Protein AF-A0A934RVE9-F1 (afdb_monomer)

pLDDT: mean 89.15, std 4.93, range [58.66, 94.56]

Solvent-accessible surface area (backbone atoms only — not comparable to full-atom values): 4702 Å² total; per-residue (Å²): 108,47,80,40,66,27,25,45,98,88,65,51,76,42,62,28,43,64,31,55,68,55,91,93,52,82,84,76,59,93,90,59,47,64,43,67,52,56,80,31,21,41,84,90,63,50,32,50,38,76,46,39,63,75,46,77,46,83,92,66,59,78,86,72,44,36,54,86,76,60,53,57,64,83,128

Foldseek 3Di:
DAWDWFQEPVRDTATQGDEDDDPVADDDDVVWAWDWDADAAAPVRNHGHPIDTDYTDPPDDSVVRYSVVGHHDDD

Radius of gyration: 12.01 Å; Cα contacts (8 Å, |Δi|>4): 132; chains: 1; bounding box: 29×24×31 Å

Organism: NCBI:txid454146

Structure (mmCIF, N/CA/C/O backbone):
data_AF-A0A934RVE9-F1
#
_entry.id   AF-A0A934RVE9-F1
#
loop_
_atom_site.group_PDB
_atom_site.id
_atom_site.type_symbol
_atom_site.label_atom_id
_atom_site.label_alt_id
_atom_site.label_comp_id
_atom_site.label_asym_id
_atom_site.label_entity_id
_atom_site.label_seq_id
_atom_site.pdbx_PDB_ins_code
_atom_site.Cartn_x
_atom_site.Cartn_y
_atom_site.Cartn_z
_atom_site.occupan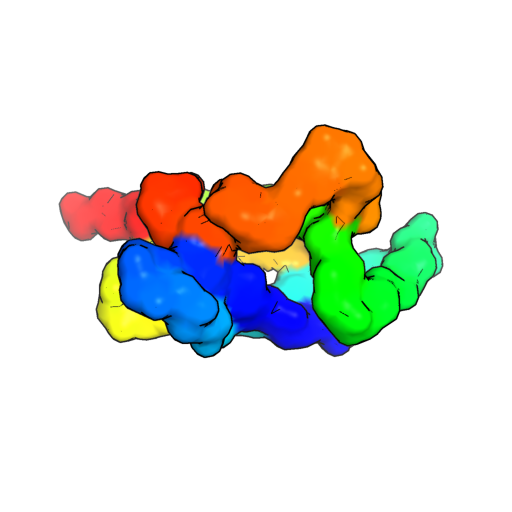cy
_atom_site.B_iso_or_equiv
_atom_site.auth_seq_id
_atom_site.auth_comp_id
_atom_site.auth_asym_id
_atom_site.auth_atom_id
_atom_site.pdbx_PDB_model_num
ATOM 1 N N . SER A 1 1 ? -0.005 5.412 -11.116 1.00 85.25 1 SER A N 1
ATOM 2 C CA . SER A 1 1 ? -0.435 4.812 -9.837 1.00 85.25 1 SER A CA 1
ATOM 3 C C . SER A 1 1 ? -1.266 3.578 -10.132 1.00 85.25 1 SER A C 1
ATOM 5 O O . SER A 1 1 ? -1.788 3.457 -11.235 1.00 85.25 1 SER A O 1
ATOM 7 N N . VAL A 1 2 ? -1.369 2.658 -9.178 1.00 91.69 2 VAL A N 1
ATOM 8 C CA . VAL A 1 2 ? -2.212 1.456 -9.273 1.00 91.69 2 VAL A CA 1
ATOM 9 C C . VAL A 1 2 ? -3.193 1.434 -8.106 1.00 91.69 2 VAL A C 1
ATOM 11 O O . VAL A 1 2 ? -2.898 1.985 -7.043 1.00 91.69 2 VAL A O 1
ATOM 14 N N . ARG A 1 3 ? -4.376 0.844 -8.309 1.00 93.00 3 ARG A N 1
ATOM 15 C CA . ARG A 1 3 ? -5.355 0.648 -7.231 1.00 93.00 3 ARG A CA 1
ATOM 16 C C . ARG A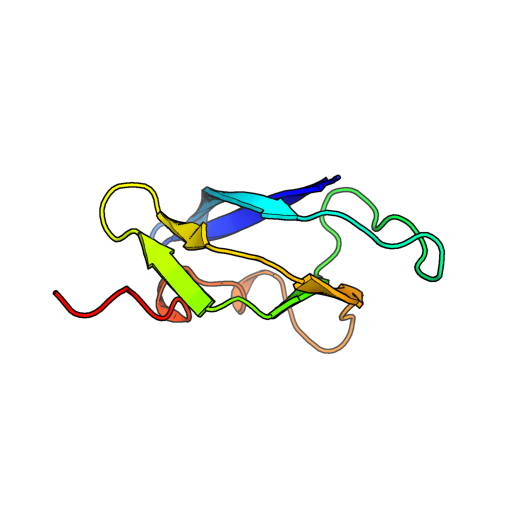 1 3 ? -4.972 -0.570 -6.402 1.00 93.00 3 ARG A C 1
ATOM 18 O O . ARG A 1 3 ? -4.585 -1.591 -6.960 1.00 93.00 3 ARG A O 1
ATOM 25 N N . LEU A 1 4 ? -5.095 -0.433 -5.089 1.00 92.50 4 LEU A N 1
ATOM 26 C CA . LEU A 1 4 ? -4.850 -1.494 -4.125 1.00 92.50 4 LEU A CA 1
ATOM 27 C C . LEU A 1 4 ? -6.176 -2.097 -3.671 1.00 92.50 4 LEU A C 1
ATOM 29 O O . LEU A 1 4 ? -7.168 -1.382 -3.506 1.00 92.50 4 LEU A O 1
ATOM 33 N N . GLY A 1 5 ? -6.171 -3.407 -3.453 1.00 92.31 5 GLY A N 1
ATOM 34 C CA . GLY A 1 5 ? -7.293 -4.124 -2.869 1.00 92.31 5 GLY A CA 1
ATOM 35 C C . GLY A 1 5 ? -6.818 -5.221 -1.925 1.00 92.31 5 GLY A C 1
ATOM 36 O O . GLY A 1 5 ? -5.767 -5.816 -2.153 1.00 92.31 5 GLY A O 1
ATOM 37 N N . LEU A 1 6 ? -7.583 -5.465 -0.864 1.00 90.81 6 LEU A N 1
ATOM 38 C CA . LEU A 1 6 ? -7.371 -6.558 0.088 1.00 90.81 6 LEU A CA 1
ATOM 39 C C . LEU A 1 6 ? -8.659 -7.360 0.246 1.00 90.81 6 LEU A C 1
ATOM 41 O O . LEU A 1 6 ? -9.747 -6.792 0.200 1.00 90.81 6 LEU A O 1
ATOM 45 N N . HIS A 1 7 ? -8.544 -8.663 0.474 1.00 90.69 7 HIS A N 1
ATOM 46 C CA . HIS A 1 7 ? -9.703 -9.510 0.734 1.00 90.69 7 HIS A CA 1
ATOM 47 C C . HIS A 1 7 ? -10.198 -9.321 2.174 1.00 90.69 7 HIS A C 1
ATOM 49 O O . HIS A 1 7 ? -9.408 -9.330 3.125 1.00 90.69 7 HIS A O 1
ATOM 55 N N . ASN A 1 8 ? -11.506 -9.139 2.346 1.00 88.88 8 ASN A N 1
ATOM 56 C CA . ASN A 1 8 ? -12.146 -9.184 3.662 1.00 88.88 8 ASN A CA 1
ATOM 57 C C . ASN A 1 8 ? -12.352 -10.646 4.123 1.00 88.88 8 ASN A C 1
ATOM 59 O O . ASN A 1 8 ? -12.000 -11.596 3.422 1.00 88.88 8 ASN A O 1
ATOM 63 N N . GLU A 1 9 ? -12.948 -10.842 5.301 1.00 84.69 9 GLU A N 1
ATOM 64 C CA . GLU A 1 9 ? -13.254 -12.184 5.829 1.00 84.69 9 GLU A CA 1
ATOM 65 C C . GLU A 1 9 ? -14.284 -12.965 4.993 1.00 84.69 9 GLU A C 1
ATOM 67 O O . GLU A 1 9 ? -14.325 -14.190 5.069 1.00 84.69 9 GLU A O 1
ATOM 72 N N . GLN A 1 10 ? -15.088 -12.277 4.178 1.00 83.88 10 GLN A N 1
ATOM 73 C CA . GLN A 1 10 ? -16.080 -12.876 3.278 1.00 83.88 10 GLN A CA 1
ATOM 74 C C . GLN A 1 10 ? -15.486 -13.261 1.910 1.00 83.88 10 GLN A C 1
ATOM 76 O O . GLN A 1 10 ? -16.141 -13.949 1.131 1.00 83.88 10 GLN A O 1
ATOM 81 N N . GLY A 1 11 ? -14.234 -12.877 1.632 1.00 83.81 11 GLY A N 1
ATOM 82 C CA . GLY A 1 11 ? -13.565 -13.098 0.349 1.00 83.81 11 GLY A CA 1
ATOM 83 C C . GLY A 1 11 ? -13.789 -11.987 -0.681 1.00 83.81 11 GLY A C 1
ATOM 84 O O . GLY A 1 11 ? -13.271 -12.082 -1.791 1.00 83.81 11 GLY A O 1
ATOM 85 N N . ASP A 1 12 ? -14.501 -10.914 -0.330 1.00 88.19 12 ASP A N 1
ATOM 86 C CA . ASP A 1 12 ? -14.683 -9.755 -1.200 1.00 88.19 12 ASP A CA 1
ATOM 87 C C . ASP A 1 12 ? -13.440 -8.868 -1.219 1.00 88.19 12 ASP A C 1
ATOM 89 O O . ASP A 1 12 ? -12.827 -8.577 -0.185 1.00 88.19 12 ASP A O 1
ATOM 93 N N . LEU A 1 13 ? -13.108 -8.369 -2.408 1.00 88.06 13 LEU A N 1
ATOM 94 C CA . LEU A 1 13 ? -12.007 -7.438 -2.604 1.00 88.06 13 LEU A CA 1
ATOM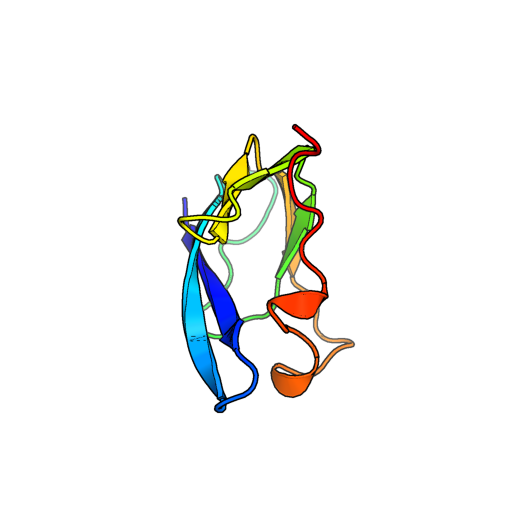 95 C C . LEU A 1 13 ? -12.424 -6.019 -2.187 1.00 88.06 13 LEU A C 1
ATOM 97 O O . LEU A 1 13 ? -13.197 -5.349 -2.871 1.00 88.06 13 LEU A O 1
ATOM 101 N N . GLN A 1 14 ? -11.871 -5.541 -1.077 1.00 90.94 14 GLN A N 1
ATOM 102 C CA . GLN A 1 14 ? -12.048 -4.183 -0.572 1.00 90.94 14 GLN A CA 1
ATOM 103 C C . GLN A 1 14 ? -10.960 -3.264 -1.119 1.00 90.94 14 GLN A C 1
ATOM 105 O O . GLN A 1 14 ? -9.773 -3.566 -1.014 1.00 90.94 14 GLN A O 1
ATOM 110 N N . SER A 1 15 ? -11.354 -2.121 -1.682 1.00 91.06 15 SER A N 1
ATOM 111 C CA . SER A 1 15 ? -10.417 -1.117 -2.194 1.00 91.06 15 SER A CA 1
ATOM 112 C C . SER A 1 15 ? -9.708 -0.403 -1.041 1.00 91.06 15 SER A C 1
ATOM 114 O O . SER A 1 15 ? -10.352 0.287 -0.259 1.00 91.06 15 SER A O 1
ATOM 116 N N . THR A 1 16 ? -8.379 -0.490 -0.982 1.00 91.62 16 THR A N 1
ATOM 117 C CA . THR A 1 16 ? -7.554 0.097 0.093 1.00 91.62 16 THR A CA 1
ATOM 118 C C . THR A 1 16 ? -6.793 1.351 -0.338 1.00 91.62 16 THR A C 1
ATOM 120 O O . THR A 1 16 ? -5.888 1.822 0.349 1.00 91.62 16 THR A O 1
ATOM 123 N N . GLY A 1 17 ? -7.176 1.939 -1.473 1.00 91.50 17 GLY A N 1
ATOM 124 C CA . GLY A 1 17 ? -6.615 3.185 -1.988 1.00 91.50 17 GLY A CA 1
ATOM 125 C C . GLY A 1 17 ? -5.773 2.973 -3.240 1.00 91.50 17 GLY A C 1
ATOM 126 O O . GLY A 1 17 ? -6.013 2.064 -4.035 1.00 91.50 17 GLY A O 1
ATOM 127 N N . ASN A 1 18 ? -4.806 3.858 -3.461 1.00 93.69 18 ASN A N 1
ATOM 128 C CA . ASN A 1 18 ? -3.895 3.770 -4.593 1.00 93.69 18 ASN A CA 1
ATOM 129 C C . ASN A 1 18 ? -2.460 4.031 -4.146 1.00 93.69 18 ASN A C 1
ATOM 131 O O . ASN A 1 18 ? -2.224 4.775 -3.198 1.00 93.69 18 ASN A O 1
ATOM 135 N N . VAL A 1 19 ? -1.514 3.421 -4.850 1.00 94.06 19 VAL A N 1
ATOM 136 C CA . VAL A 1 19 ? -0.086 3.642 -4.635 1.00 94.06 19 VAL A CA 1
ATOM 137 C C . VAL A 1 19 ? 0.565 4.138 -5.914 1.00 94.06 19 VAL A C 1
ATOM 139 O O . VAL A 1 19 ? 0.216 3.735 -7.031 1.00 94.06 19 VAL A O 1
ATOM 142 N N . THR A 1 20 ? 1.521 5.045 -5.760 1.00 93.31 20 THR A N 1
ATOM 143 C CA . THR A 1 20 ? 2.358 5.506 -6.863 1.00 93.31 20 THR A CA 1
ATOM 144 C C . THR A 1 20 ? 3.487 4.508 -7.079 1.00 93.31 20 THR A C 1
ATOM 146 O O . THR A 1 20 ? 4.261 4.238 -6.165 1.00 93.31 20 THR A O 1
ATOM 149 N N . VAL A 1 21 ? 3.575 3.964 -8.294 1.00 91.69 21 VAL A N 1
ATOM 150 C CA . VAL A 1 21 ? 4.681 3.093 -8.704 1.00 91.69 21 VAL A CA 1
ATOM 151 C C . VAL A 1 21 ? 5.827 3.995 -9.175 1.00 91.69 21 VAL A C 1
ATOM 153 O O . VAL A 1 21 ? 5.603 4.795 -10.089 1.00 91.69 21 VAL A O 1
ATOM 156 N N . PRO A 1 22 ? 7.011 3.946 -8.541 1.00 88.25 22 PRO A N 1
ATOM 157 C CA . PRO A 1 22 ? 8.168 4.723 -8.973 1.00 88.25 22 PRO A CA 1
ATOM 158 C C . PRO A 1 22 ? 8.713 4.190 -10.305 1.00 88.25 22 PRO A C 1
ATOM 160 O O . PRO A 1 22 ? 8.626 2.998 -10.574 1.00 88.25 22 PRO A O 1
ATOM 163 N N . THR A 1 23 ? 9.350 5.048 -11.106 1.00 87.44 23 THR A N 1
ATOM 164 C CA . THR A 1 23 ? 9.878 4.704 -12.445 1.00 87.44 23 THR A CA 1
ATOM 165 C C . THR A 1 23 ? 10.910 3.567 -12.444 1.00 87.44 23 THR A C 1
ATOM 167 O O . THR A 1 23 ? 11.107 2.920 -13.464 1.00 87.44 23 THR A O 1
ATOM 170 N N . ASN A 1 24 ? 11.556 3.301 -11.304 1.00 89.00 24 ASN A N 1
ATOM 171 C CA . ASN A 1 24 ? 12.515 2.201 -11.154 1.00 89.00 24 ASN A CA 1
ATOM 172 C C . ASN A 1 24 ? 11.860 0.816 -11.034 1.00 89.00 24 ASN A C 1
ATOM 174 O O . ASN A 1 24 ? 12.579 -0.178 -11.005 1.00 89.00 24 ASN A O 1
ATOM 178 N N . HIS A 1 25 ? 10.534 0.744 -10.905 1.00 84.81 25 HIS A N 1
ATOM 179 C CA . HIS A 1 25 ? 9.802 -0.513 -10.816 1.00 84.81 25 HIS A CA 1
ATOM 180 C C . HIS A 1 25 ? 8.894 -0.705 -12.023 1.00 84.81 25 HIS A C 1
ATOM 182 O O . HIS A 1 25 ? 8.281 0.239 -12.524 1.00 84.81 25 HIS A O 1
ATOM 188 N N . GLU A 1 26 ? 8.767 -1.958 -12.449 1.00 87.69 26 GLU A N 1
ATOM 189 C CA . GLU A 1 26 ? 7.774 -2.341 -13.442 1.00 87.69 26 GLU A CA 1
ATOM 190 C C . GLU A 1 26 ? 6.364 -2.186 -12.866 1.00 87.69 26 GLU A C 1
ATOM 192 O O . GLU A 1 26 ? 6.114 -2.424 -11.679 1.00 87.69 26 GLU A O 1
ATOM 197 N N . VAL A 1 27 ? 5.432 -1.755 -13.717 1.00 88.88 27 VAL A N 1
ATOM 198 C CA . VAL A 1 27 ? 4.029 -1.634 -13.324 1.00 88.88 27 VAL A CA 1
ATOM 199 C C . VAL A 1 27 ? 3.454 -3.048 -13.182 1.00 88.88 27 VAL A C 1
ATOM 201 O O . VAL A 1 27 ? 3.433 -3.783 -14.173 1.00 88.88 27 VAL A O 1
ATOM 204 N N . PRO A 1 28 ? 2.975 -3.435 -11.987 1.00 90.12 28 PRO A N 1
ATOM 205 C CA . PRO A 1 28 ? 2.446 -4.772 -11.745 1.00 90.12 28 PRO A CA 1
ATOM 206 C C . PRO A 1 28 ? 1.186 -5.015 -12.581 1.00 90.12 28 PRO A C 1
ATOM 208 O O . PRO A 1 28 ? 0.423 -4.087 -12.882 1.00 90.12 28 PRO A O 1
ATOM 211 N N . ARG A 1 29 ? 0.942 -6.276 -12.950 1.00 90.31 29 ARG A N 1
ATOM 212 C CA . ARG A 1 29 ? -0.277 -6.655 -13.676 1.00 90.31 29 ARG A CA 1
ATOM 213 C C . ARG A 1 29 ? -1.484 -6.642 -12.742 1.00 90.31 29 ARG A C 1
ATOM 215 O O . ARG A 1 29 ? -1.374 -6.729 -11.522 1.00 90.31 29 ARG A O 1
ATOM 222 N N . VAL A 1 30 ? -2.677 -6.547 -13.324 1.00 89.19 30 VAL A N 1
ATOM 223 C CA . VAL A 1 30 ? -3.918 -6.686 -12.552 1.00 89.19 30 VAL A CA 1
ATOM 224 C C . VAL A 1 30 ? -3.956 -8.082 -11.929 1.00 89.19 30 VAL A C 1
ATOM 226 O O . VAL A 1 30 ? -3.811 -9.074 -12.637 1.00 89.19 30 VAL A O 1
ATOM 229 N N . GLY A 1 31 ? -4.147 -8.140 -10.611 1.00 88.06 31 GLY A N 1
ATOM 230 C CA . GLY A 1 31 ? -4.127 -9.385 -9.838 1.00 88.06 31 GLY A CA 1
ATOM 231 C C . GLY A 1 31 ? -2.746 -9.786 -9.310 1.00 88.06 31 GLY A C 1
ATOM 232 O O . GLY A 1 31 ? -2.673 -10.711 -8.506 1.00 88.06 31 GLY A O 1
ATOM 233 N N . SER A 1 32 ? -1.674 -9.088 -9.700 1.00 90.69 32 SER A N 1
ATOM 234 C CA . SER A 1 32 ? -0.361 -9.260 -9.075 1.00 90.69 32 SER A CA 1
ATOM 235 C C . SER A 1 32 ? -0.390 -8.816 -7.615 1.00 90.69 32 SER A C 1
ATOM 237 O O . SER A 1 32 ? -1.017 -7.811 -7.263 1.00 90.69 32 SER A O 1
ATOM 239 N N . LEU A 1 33 ? 0.336 -9.542 -6.769 1.00 91.69 33 LEU A N 1
ATOM 240 C CA . LEU A 1 33 ? 0.513 -9.185 -5.368 1.00 91.69 33 LEU A CA 1
ATOM 241 C C . LEU A 1 33 ? 1.719 -8.276 -5.232 1.00 91.69 33 LEU A C 1
ATOM 243 O O . LEU A 1 33 ? 2.751 -8.490 -5.860 1.00 91.69 33 LEU A O 1
ATOM 247 N N . VAL A 1 34 ? 1.580 -7.236 -4.423 1.00 92.44 34 VAL A N 1
ATOM 248 C CA . VAL A 1 34 ? 2.585 -6.184 -4.315 1.00 92.44 34 VAL A CA 1
ATOM 249 C C . VAL A 1 34 ? 2.849 -5.860 -2.863 1.00 92.44 34 VAL A C 1
ATOM 251 O O . VAL A 1 34 ? 1.948 -5.895 -2.024 1.00 92.44 34 VAL A O 1
ATOM 254 N N . GLU A 1 35 ? 4.092 -5.518 -2.567 1.00 92.06 35 GLU A N 1
ATOM 255 C CA . GLU A 1 35 ? 4.486 -5.054 -1.254 1.00 92.06 35 GLU A CA 1
ATOM 256 C C . GLU A 1 35 ? 4.387 -3.532 -1.189 1.00 92.06 35 GLU A C 1
ATOM 258 O O . GLU A 1 35 ? 4.948 -2.802 -2.011 1.00 92.06 35 GLU A O 1
ATOM 263 N N . VAL A 1 36 ? 3.637 -3.048 -0.200 1.00 92.75 36 VAL A N 1
ATOM 264 C CA . VAL A 1 36 ? 3.382 -1.624 0.005 1.00 92.75 36 VAL A CA 1
ATOM 265 C C . VAL A 1 36 ? 3.640 -1.280 1.460 1.00 92.75 36 VAL A 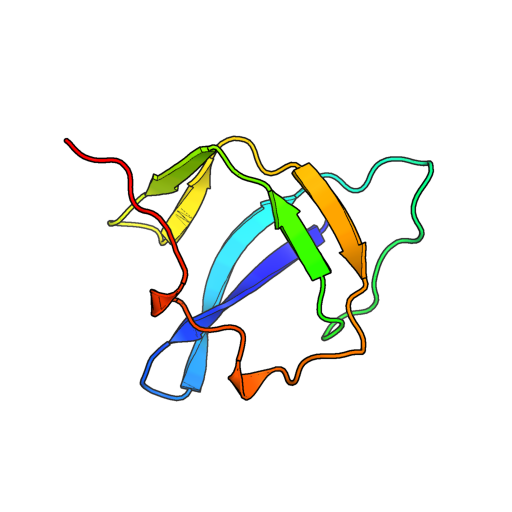C 1
ATOM 267 O O . VAL A 1 36 ? 3.033 -1.849 2.366 1.00 92.75 36 VAL A O 1
ATOM 270 N N . ARG A 1 37 ? 4.509 -0.296 1.686 1.00 93.06 37 ARG A N 1
ATOM 271 C CA . ARG A 1 37 ? 4.762 0.278 3.006 1.00 93.06 37 ARG A CA 1
ATOM 272 C C . ARG A 1 37 ? 3.922 1.530 3.185 1.00 93.06 37 ARG A C 1
ATOM 274 O O . ARG A 1 37 ? 3.955 2.410 2.340 1.00 93.06 37 ARG A O 1
ATOM 281 N N . TYR A 1 38 ? 3.189 1.631 4.279 1.00 93.69 38 TYR A N 1
ATOM 282 C CA . TYR A 1 38 ? 2.319 2.769 4.576 1.00 93.69 38 TYR A CA 1
ATOM 283 C C . TYR A 1 38 ? 2.484 3.185 6.041 1.00 93.69 38 TYR A C 1
ATOM 285 O O . TYR A 1 38 ? 3.073 2.444 6.831 1.00 93.69 38 TYR A O 1
ATOM 293 N N . LEU A 1 39 ? 1.992 4.373 6.407 1.00 93.25 39 LEU A N 1
ATOM 294 C CA . LEU A 1 39 ? 2.057 4.850 7.794 1.00 93.25 39 LEU A CA 1
ATOM 295 C C . LEU A 1 39 ? 0.942 4.257 8.660 1.00 93.25 39 LEU A C 1
ATOM 297 O O . LEU A 1 39 ? 1.205 3.716 9.728 1.00 93.25 39 LEU A O 1
ATOM 301 N N .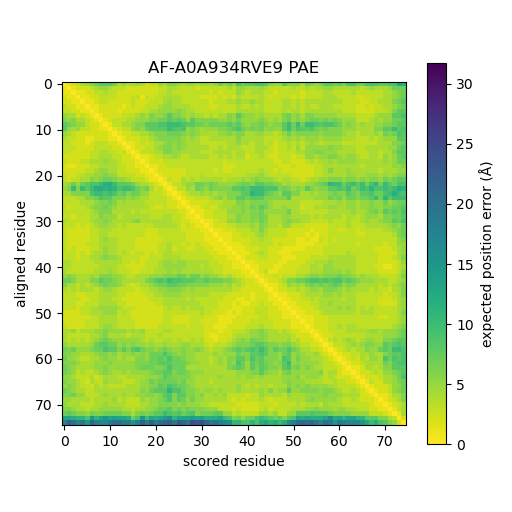 TYR A 1 40 ? -0.302 4.376 8.202 1.00 92.00 40 TYR A N 1
ATOM 302 C CA . TYR A 1 40 ? -1.489 3.823 8.853 1.00 92.00 40 TYR A CA 1
ATOM 303 C C . TYR A 1 40 ? -2.641 3.701 7.851 1.00 92.00 40 TYR A C 1
ATOM 305 O O . TYR A 1 40 ? -2.629 4.353 6.809 1.00 92.00 40 TYR A O 1
ATOM 313 N N . ALA A 1 41 ? -3.642 2.888 8.169 1.00 93.06 41 ALA A N 1
ATOM 314 C CA . ALA A 1 41 ? -4.900 2.788 7.441 1.00 93.06 41 ALA A CA 1
ATOM 315 C C . ALA A 1 41 ? -6.029 3.523 8.179 1.00 93.06 41 ALA A C 1
ATOM 317 O O . ALA A 1 41 ? -6.040 3.598 9.413 1.00 93.06 41 ALA A O 1
ATOM 318 N N . PHE A 1 42 ? -6.992 4.050 7.427 1.00 91.12 42 PHE A N 1
ATOM 319 C CA . PHE A 1 42 ? -8.216 4.621 7.986 1.00 91.12 42 PHE A CA 1
ATOM 320 C C . PHE A 1 42 ? -9.234 3.504 8.265 1.00 91.12 42 PHE A C 1
ATOM 322 O O . PHE A 1 42 ? -9.554 2.756 7.345 1.00 91.12 42 PHE A O 1
ATOM 329 N N . PRO A 1 43 ? -9.762 3.372 9.495 1.00 87.00 43 PRO A N 1
ATOM 330 C CA . PRO A 1 43 ? -10.692 2.291 9.835 1.00 87.00 43 PRO A CA 1
ATOM 331 C C . PRO A 1 43 ? -12.037 2.393 9.101 1.00 87.00 43 PRO A C 1
ATOM 333 O O . PRO A 1 43 ? -12.645 1.369 8.818 1.00 87.00 43 PRO A O 1
ATOM 336 N N . GLU A 1 44 ? -12.481 3.602 8.744 1.00 85.69 44 GLU A N 1
ATOM 337 C CA . GLU A 1 44 ? -13.761 3.812 8.049 1.00 85.69 44 GLU A CA 1
ATOM 338 C C . GLU A 1 44 ? -13.722 3.419 6.567 1.00 85.69 44 GLU A C 1
ATOM 340 O O . GLU A 1 44 ? -14.707 2.924 6.031 1.00 85.69 44 GLU A O 1
ATOM 345 N N . SER A 1 45 ? -12.593 3.654 5.891 1.00 86.75 45 SER A N 1
ATOM 346 C CA . SER A 1 45 ? -12.474 3.502 4.433 1.00 86.75 45 SER A CA 1
ATOM 347 C C . SER A 1 45 ? -11.465 2.443 3.996 1.00 86.75 45 SER A C 1
ATOM 349 O O . SER A 1 45 ? -11.344 2.179 2.804 1.00 86.75 45 SER A O 1
ATOM 351 N N . LEU A 1 46 ? -10.705 1.870 4.936 1.00 89.44 46 LEU A N 1
ATOM 352 C CA . LEU A 1 46 ? -9.582 0.953 4.700 1.00 89.44 46 LEU A CA 1
ATOM 353 C C . LEU A 1 46 ? -8.466 1.537 3.816 1.00 89.44 46 LEU A C 1
ATOM 355 O O . LEU A 1 46 ? -7.562 0.817 3.388 1.00 89.44 46 LEU A O 1
ATOM 359 N N . VAL A 1 47 ? -8.503 2.846 3.555 1.00 91.88 47 VAL A N 1
ATOM 360 C CA . VAL A 1 47 ? -7.513 3.529 2.726 1.00 91.88 47 VAL A CA 1
ATOM 361 C C . VAL A 1 47 ? -6.203 3.653 3.489 1.00 91.88 47 VAL A C 1
ATOM 363 O O . VAL A 1 47 ? -6.179 4.112 4.632 1.00 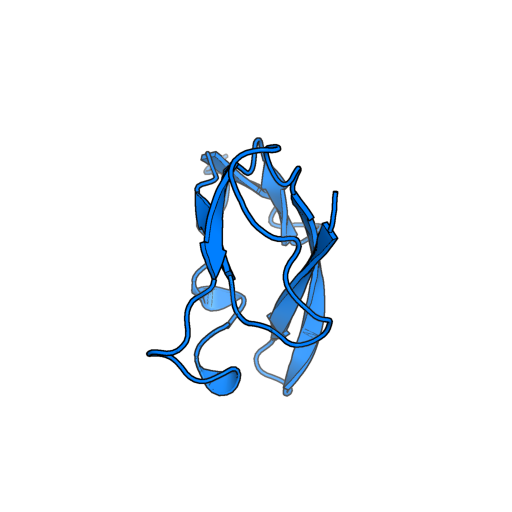91.88 47 VAL A O 1
ATOM 366 N N . VAL A 1 48 ? -5.100 3.271 2.850 1.00 93.25 48 VAL A N 1
ATOM 367 C CA . VAL A 1 48 ? -3.757 3.440 3.414 1.00 93.25 48 VAL A CA 1
ATOM 368 C C . VAL A 1 48 ? -3.236 4.865 3.207 1.00 93.25 48 VAL A C 1
ATOM 370 O O . VAL A 1 48 ? -3.370 5.453 2.133 1.00 93.25 48 VAL A O 1
ATOM 373 N N . TYR A 1 49 ? -2.620 5.428 4.244 1.00 93.44 49 TYR A N 1
ATOM 374 C CA . TYR A 1 49 ? -2.034 6.764 4.234 1.00 93.44 49 TYR A CA 1
ATOM 375 C C . TYR A 1 49 ? -0.537 6.717 3.917 1.00 93.44 49 TYR A C 1
ATOM 377 O O . TYR A 1 49 ? 0.216 5.953 4.527 1.00 93.44 49 TYR A O 1
ATOM 385 N N . GLN A 1 50 ? -0.119 7.569 2.974 1.00 93.50 50 GLN A N 1
ATOM 386 C CA . GLN A 1 50 ? 1.243 7.637 2.425 1.00 93.50 50 GLN A CA 1
ATOM 387 C C . GLN A 1 50 ? 1.822 6.258 2.045 1.00 93.50 50 GLN A C 1
ATOM 389 O O . GLN A 1 50 ? 2.839 5.841 2.603 1.00 93.50 50 GLN A O 1
ATOM 394 N N . PRO A 1 51 ? 1.186 5.529 1.107 1.00 94.56 51 PRO A N 1
ATOM 395 C CA . PRO A 1 51 ? 1.722 4.265 0.629 1.00 94.56 51 PRO A CA 1
ATOM 396 C C . PRO A 1 51 ? 2.952 4.465 -0.266 1.00 94.56 51 PRO A C 1
ATOM 398 O O . PRO A 1 5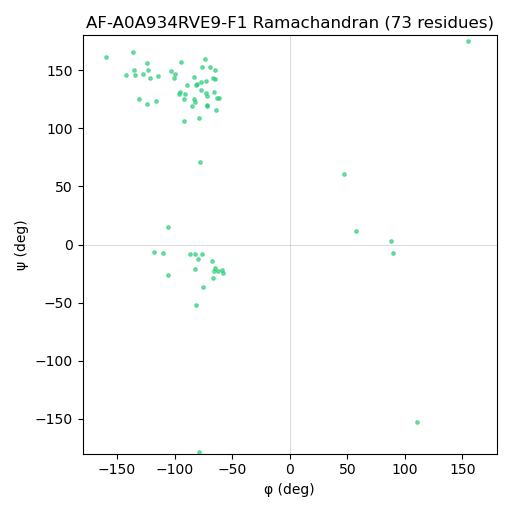1 ? 2.991 5.349 -1.123 1.00 94.56 51 PRO A O 1
ATOM 401 N N . VAL A 1 52 ? 3.926 3.577 -0.106 1.00 93.62 52 VAL A N 1
ATOM 402 C CA . VAL A 1 52 ? 5.168 3.477 -0.871 1.00 93.62 52 VAL A CA 1
ATOM 403 C C . VAL A 1 52 ? 5.247 2.072 -1.447 1.00 93.62 52 VAL A C 1
ATOM 405 O O . VAL A 1 52 ? 5.237 1.090 -0.706 1.00 93.62 52 VAL A O 1
ATOM 408 N N . TYR A 1 53 ? 5.318 1.980 -2.771 1.00 93.88 53 TYR A N 1
ATOM 409 C CA . TYR A 1 53 ? 5.486 0.714 -3.474 1.00 93.88 53 TYR A CA 1
ATOM 410 C C . TYR A 1 53 ? 6.910 0.181 -3.284 1.00 93.88 53 TYR A C 1
ATOM 412 O O . TYR A 1 53 ? 7.869 0.910 -3.545 1.00 93.88 53 TYR A O 1
ATOM 420 N N . LEU A 1 54 ? 7.041 -1.070 -2.841 1.00 91.69 54 LEU A N 1
ATOM 421 C CA . LEU A 1 54 ? 8.330 -1.730 -2.614 1.00 91.69 54 LEU A CA 1
ATOM 422 C C . LEU A 1 54 ? 8.673 -2.780 -3.675 1.00 91.69 54 LEU A C 1
ATOM 424 O O . LEU A 1 54 ? 9.854 -3.022 -3.891 1.00 91.69 54 LEU A O 1
ATOM 428 N N . GLY A 1 55 ? 7.680 -3.382 -4.334 1.00 91.06 55 GLY A N 1
ATOM 429 C CA . GLY A 1 55 ? 7.910 -4.401 -5.360 1.00 91.06 55 GLY A CA 1
ATOM 430 C C . GLY A 1 55 ? 6.731 -5.352 -5.545 1.00 91.06 55 GLY A C 1
ATOM 431 O O . GLY A 1 55 ? 5.745 -5.282 -4.811 1.00 91.06 55 GLY A O 1
ATOM 432 N N . GLU A 1 56 ? 6.836 -6.246 -6.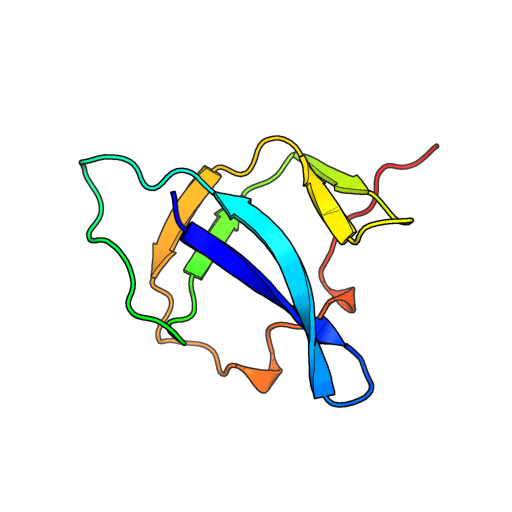526 1.00 91.56 56 GLU A N 1
ATOM 433 C CA . GLU A 1 56 ? 5.907 -7.369 -6.701 1.00 91.56 56 GLU A CA 1
ATOM 434 C C . GLU A 1 56 ? 6.331 -8.537 -5.793 1.00 91.56 56 GLU A C 1
ATOM 436 O O . GLU A 1 56 ? 7.521 -8.758 -5.569 1.00 91.56 56 GLU A O 1
ATOM 441 N N . ARG A 1 57 ? 5.361 -9.276 -5.251 1.00 90.81 57 ARG A N 1
ATOM 442 C CA . ARG A 1 57 ? 5.576 -10.457 -4.411 1.00 90.81 57 ARG A CA 1
ATOM 443 C C . ARG A 1 57 ? 5.005 -11.683 -5.105 1.00 90.81 57 ARG A C 1
ATOM 445 O O . ARG A 1 57 ? 3.815 -11.734 -5.396 1.00 90.81 57 ARG A O 1
ATOM 452 N N . THR A 1 58 ? 5.844 -12.689 -5.308 1.00 88.44 58 THR A N 1
ATOM 453 C CA . THR A 1 58 ? 5.449 -13.985 -5.881 1.00 88.44 58 THR A CA 1
ATOM 454 C C . THR A 1 58 ? 5.493 -15.119 -4.854 1.00 88.44 58 THR A C 1
ATOM 456 O O . THR A 1 58 ? 5.011 -16.212 -5.130 1.00 88.44 58 THR A O 1
ATOM 459 N N . ASP A 1 59 ? 6.013 -14.854 -3.651 1.00 89.19 59 ASP A N 1
ATOM 460 C CA . ASP A 1 59 ? 6.173 -15.839 -2.572 1.00 89.19 59 ASP A CA 1
ATOM 461 C C . ASP A 1 59 ? 4.904 -16.088 -1.737 1.00 89.19 59 ASP A C 1
ATOM 463 O O . ASP A 1 59 ? 4.903 -16.961 -0.871 1.00 89.19 59 ASP A O 1
ATOM 467 N N . ILE A 1 60 ? 3.845 -15.296 -1.928 1.00 87.12 60 ILE A N 1
ATOM 468 C CA . ILE A 1 60 ? 2.608 -15.350 -1.129 1.00 87.12 60 ILE A CA 1
ATOM 469 C C . ILE A 1 60 ? 1.386 -15.569 -2.020 1.00 87.12 60 ILE A C 1
ATOM 471 O O . ILE A 1 60 ? 1.409 -15.244 -3.206 1.00 87.12 60 ILE A O 1
ATOM 475 N N . ALA A 1 61 ? 0.305 -16.106 -1.451 1.00 86.62 61 ALA A N 1
ATOM 476 C CA . ALA A 1 61 ? -0.949 -16.295 -2.169 1.00 86.62 61 ALA A CA 1
ATOM 477 C C . ALA A 1 61 ? -1.901 -15.109 -1.948 1.00 86.62 61 ALA A C 1
ATOM 479 O O . ALA A 1 61 ? -1.859 -14.427 -0.926 1.00 86.62 61 ALA A O 1
ATOM 480 N N . ALA A 1 62 ? -2.843 -14.900 -2.873 1.00 83.06 62 ALA A N 1
ATOM 481 C CA . ALA A 1 62 ? -3.830 -13.821 -2.748 1.00 83.06 62 ALA A CA 1
ATOM 482 C C . ALA A 1 62 ? -4.742 -13.982 -1.512 1.00 83.06 62 ALA A C 1
ATOM 484 O O . ALA A 1 62 ? -5.289 -13.002 -1.003 1.00 83.06 62 ALA A O 1
ATOM 485 N N . SER A 1 63 ? -4.867 -15.213 -1.006 1.00 82.50 63 SER A N 1
ATOM 486 C CA . SER A 1 63 ? -5.583 -15.564 0.226 1.00 82.50 63 SER A CA 1
ATOM 487 C C . SER A 1 63 ? -4.942 -14.997 1.498 1.00 82.50 63 SER A C 1
ATOM 489 O O . SER A 1 63 ? -5.632 -14.858 2.515 1.00 82.50 63 SER A O 1
ATOM 491 N N . ASP A 1 64 ? -3.644 -14.680 1.451 1.00 83.81 64 ASP A N 1
ATOM 492 C CA . ASP A 1 64 ? -2.903 -14.072 2.559 1.00 83.81 64 ASP A CA 1
ATOM 493 C C . ASP A 1 64 ? -3.098 -12.552 2.614 1.00 83.81 64 ASP A C 1
ATOM 495 O O . ASP A 1 64 ? -2.928 -11.950 3.672 1.00 83.81 64 ASP A O 1
ATOM 499 N N . CYS A 1 65 ? -3.506 -11.917 1.511 1.00 86.44 65 CYS A N 1
ATOM 500 C CA . CYS A 1 65 ? -3.714 -10.472 1.417 1.00 86.44 65 CYS A CA 1
ATOM 501 C C . CYS A 1 65 ? -5.045 -10.048 2.054 1.00 86.44 65 CYS A C 1
ATOM 503 O O . CYS A 1 65 ? -5.996 -9.674 1.363 1.00 86.44 65 CYS A O 1
ATOM 505 N N . ARG A 1 66 ? -5.113 -10.122 3.386 1.00 88.50 66 ARG A N 1
ATOM 506 C CA . ARG A 1 66 ? -6.327 -9.847 4.167 1.00 88.50 66 ARG A CA 1
ATOM 507 C C . ARG A 1 66 ? -6.335 -8.452 4.776 1.00 88.50 66 ARG A C 1
ATOM 509 O O . ARG A 1 66 ? -5.310 -7.961 5.247 1.00 88.50 66 ARG A O 1
ATOM 516 N N . THR A 1 67 ? -7.522 -7.859 4.888 1.00 87.31 67 THR A N 1
ATOM 517 C CA . THR A 1 67 ? -7.728 -6.566 5.571 1.00 87.31 67 THR A CA 1
ATOM 518 C C . THR A 1 67 ? -7.271 -6.575 7.034 1.00 87.31 67 THR A C 1
ATOM 520 O O . THR A 1 67 ? -6.886 -5.532 7.552 1.00 87.31 67 THR A O 1
ATOM 523 N N . ASN A 1 68 ? -7.217 -7.742 7.689 1.00 85.31 68 ASN A N 1
ATOM 524 C CA . ASN A 1 68 ? -6.750 -7.890 9.074 1.00 85.31 68 ASN A CA 1
ATOM 525 C C . ASN A 1 68 ? -5.240 -7.612 9.266 1.00 85.31 68 ASN A C 1
ATOM 527 O O . ASN A 1 68 ? -4.767 -7.447 10.387 1.00 85.31 68 ASN A O 1
ATOM 531 N N . GLN A 1 69 ? -4.460 -7.557 8.181 1.00 86.44 69 GLN A N 1
ATOM 532 C CA . GLN A 1 69 ? -3.049 -7.156 8.234 1.00 86.44 69 GLN A CA 1
ATOM 533 C C . GLN A 1 69 ? -2.874 -5.631 8.310 1.00 86.44 69 GLN A C 1
ATOM 535 O O . GLN A 1 69 ? -1.769 -5.154 8.588 1.00 86.44 69 GLN A O 1
ATOM 540 N N . LEU A 1 70 ? -3.942 -4.859 8.063 1.00 89.00 70 LEU A N 1
ATOM 541 C CA . LEU A 1 70 ? -3.890 -3.403 8.093 1.00 89.00 70 LEU A CA 1
ATOM 542 C C . LEU A 1 70 ? -3.616 -2.887 9.506 1.00 89.00 70 LEU A C 1
ATOM 544 O O . LEU A 1 70 ? -4.266 -3.260 10.482 1.00 89.00 70 LEU A O 1
ATOM 548 N N . LYS A 1 71 ? -2.655 -1.971 9.607 1.00 89.88 71 LYS A N 1
ATOM 549 C CA . LYS A 1 71 ? -2.400 -1.211 10.830 1.00 89.88 71 LYS A CA 1
ATOM 550 C C . LYS A 1 71 ? -3.197 0.081 10.792 1.00 89.88 71 LYS A C 1
ATOM 552 O O . LYS A 1 71 ? -2.862 0.994 10.041 1.00 89.88 71 LYS A O 1
ATOM 557 N N . PHE A 1 72 ? -4.259 0.143 11.586 1.00 90.75 72 PHE A N 1
ATOM 558 C CA . PHE A 1 72 ? -5.115 1.321 11.669 1.00 90.75 72 PHE A CA 1
ATOM 559 C C . PHE A 1 72 ? -4.477 2.443 12.483 1.00 90.75 72 PHE A C 1
ATOM 561 O O . PHE A 1 72 ? -3.666 2.201 13.379 1.00 90.75 72 PHE A O 1
ATOM 568 N N . LYS A 1 73 ? -4.861 3.682 12.168 1.00 88.44 73 LYS A N 1
ATOM 569 C CA . LYS A 1 73 ? -4.484 4.849 12.963 1.00 88.44 73 LYS A CA 1
ATOM 570 C C . LYS A 1 73 ? -5.105 4.722 14.358 1.00 88.44 73 LYS A C 1
ATOM 572 O O . LYS A 1 73 ? -6.328 4.749 14.479 1.00 88.44 73 LYS A O 1
ATOM 577 N N . SER A 1 74 ? -4.277 4.610 15.395 1.00 75.62 74 SER A N 1
ATOM 578 C CA . SER A 1 74 ? -4.747 4.777 16.773 1.00 75.62 74 SER A CA 1
ATOM 579 C C . SER A 1 74 ? -5.250 6.209 16.946 1.00 75.62 74 SER A C 1
ATOM 581 O O . SER A 1 74 ? -4.548 7.153 16.573 1.00 75.62 74 SER A O 1
ATOM 583 N N . THR A 1 75 ? -6.488 6.345 17.421 1.00 58.66 75 THR A N 1
ATOM 584 C CA . THR A 1 75 ? -7.088 7.643 17.762 1.00 58.66 75 THR A CA 1
ATOM 585 C C . THR A 1 75 ? -6.481 8.175 19.049 1.00 58.66 75 THR A C 1
ATOM 587 O O . THR A 1 75 ? -6.222 7.341 19.946 1.00 58.66 75 THR A O 1
#

Mean predicted aligned error: 4.23 Å

Secondary structure (DSSP, 8-state):
-EEEEEE-TTS-EEEEEEEPPPTTSPPPPTT--EEEE-SEE-TTT-PEES-EEEEE--SS-GGG-BGGG--B---

Sequence (75 aa):
SVRLGLHNEQGDLQSTGNVTVPTNHEVPRVGSLVEVRYLYAFPESLVVYQPVYLGERTDIAASDCRTNQLKFKST

=== Feature glossary ===
Legend for the data blocks above and below:

— What the protein is —

Sequence gives the chain of amino acids in standard one-letter code (A=alanine, C=cysteine, …, Y=tyrosine), read N→C. It is the only feature that is directly encoded by the gene; all structural features are derived from the folded form of this sequence.

The annotation block draws on four external resources. InterPro: which protein families and domains the sequence belongs to. GO: standardized terms for what the protein does, what process it participates in, and where in the cell it acts. CATH: which structural fold it has in the CATH hierarchy. Organism: the species of origin.

— Where its atoms are —

Atomic coordinates in PDBx/mmCIF format — the same representation the Protein Data Bank distributes. Each line of the _atom_site loop places one backbone atom in Cartesian space (units: ångströms, origin: arbitrary).

Six rendered views show the 3D structure from the faces of a cube — i.e. along ±x, ±y, ±z. Rendering representation is drawn randomly per protein from cartoon (secondary-structure ribbons), sticks (backbone bonds), or molecular surface; coloring is either N→C rainbow (blue at the N-terminus through red at the C-terminus) or one color per chain.

— Local backbone conformation —

DSSP 8-state secondary structure assigns each residue one of H (α-helix), G (3₁₀-helix), I (π-helix), E (extended β-strand), B (isolated β-bridge), T (hydrogen-bonded turn), S (bend), or '-' (coil). The assignment is computed from backbone hydrogen-bond geometry via the Kabsch–Sander algorithm.

P-SEA three-state annotation labels each residue as helix, strand, or coil based purely on the geometry of the Cα trace. It serves as a fallback when the full backbone (and thus DSSP) is unavailable.

φ (phi) and ψ (psi) are the two rotatable backbone dihedrals per residue: φ is the C(i-1)–N–Cα–C torsion, ψ is the N–Cα–C–N(i+1) torsion, both in degrees on (−180°, 180°]. α-helical residues cluster near (−60°, −45°); β-strand residues near (−120°, +130°). A Ramachandran plot is simply a scatter of (φ, ψ) for every residue.

— Global shape and packing —

Radius of gyration (Rg) is the root-mean-square distance of Cα atoms from their centroid — a single number for overall size and compactness. A globular domain of N residues has Rg ≈ 2.2·N^0.38 Å; an extended or disordered chain has a much larger Rg. The Cα contact count is the number of residue pairs whose Cα atoms are within 8 Å and are more than four positions apart in sequence — a standard proxy for tertiary packing density. The bounding box is the smallest axis-aligned box enclosing all Cα atoms.

Accessible surface area quantifies burial. A residue with SASA near zero is packed into the hydrophobic core; one with SASA >100 Å² sits on the surface. Computed here via the Shrake–Rupley numerical algorithm with a 1.4 Å probe.

The contact map is a binary N×N matrix image: pixel (i, j) is dark where Cα_i and Cα_j are within 8 Å and |i−j|>4. Because the |i−j|>4 filter removes local helical contacts, off-diagonal stripes parallel to the main diagonal indicate parallel β-sheets; stripes perpendicular to it indicate antiparallel β-sheets. The Ramachandran plot scatters every residue's (φ, ψ) pair against the sterically allowed regions. The PAE heatmap renders the predicted-aligned-error matrix.

— Structural neighborhood —

A 3Di character summarizes, for each residue, the relative orientation of the Cα frame of its nearest spatial neighbor. Because it encodes fold topology rather than chemistry, 3Di alignments detect remote structural similarity that sequence alignment misses.

Structural nearest neighbors (via Foldseek easy-search vs the PDB). Reported per hit: target PDB id, E-value, and alignment TM-score. A TM-score above ~0.5 is the conventional threshold for 'same fold'.

— Confidence and disorder —

For AlphaFold models, the B-factor field carries pLDDT — the model's own estimate of local accuracy on a 0–100 scale. Regions with pLDDT<50 should be treated as essentially unmodeled; they often correspond to intrinsically disordered segments.

B-factor (Debye–Waller factor) reflects atomic displacement in the crystal lattice. It is an experimental observable (units Å²), not a prediction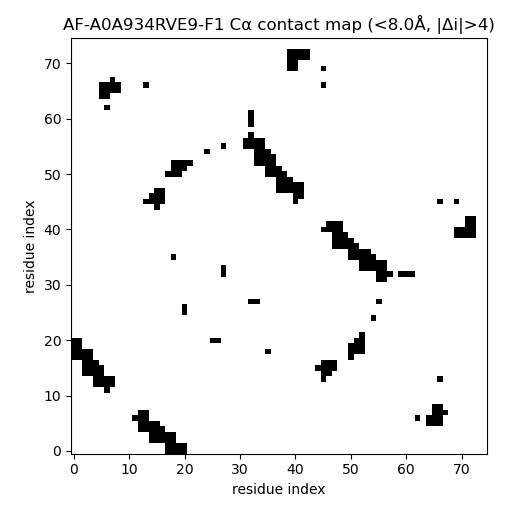; low values mean the atom is pinned down, high values mean it moves or is heterogeneous across the crystal.

Predicted Aligned Error (PAE) is an AlphaFold confidence matrix: entry (i, j) is the expected error in the position of residue j, in ångströms, when the prediction is superimposed on the true structure at residue i. Low PAE within a block of residues means that block is internally rigid and well-predicted; high PAE between two blocks means their relative placement is uncertain even if each block individually is confident.